Protein AF-A0A2N3KJ44-F1 (afdb_monomer_lite)

Organism: NCBI:txid2048283

Radius of gyration: 11.48 Å; chains: 1; bounding box: 21×24×34 Å

Sequence (79 aa):
MPQQTIGPHQAVTIPDAVQVNITLTAGPTATVTAQQNAHSHQYHLTQTAPANTIHTDEAGPIVVSMGAEFGNPQVLVSW

Secondary structure (DSSP, 8-state):
--EEEE-TT-EEEEEEEEEEEEEEEESS-EEEEEEEGGGTEEEEEEE-SSEEEEEEEEEEEEEEEE---TT--EEEEE-

Structure (mmCIF, N/CA/C/O backbone):
data_AF-A0A2N3KJ44-F1
#
_entry.id   AF-A0A2N3KJ44-F1
#
loop_
_atom_site.group_PDB
_atom_site.id
_atom_site.type_symbol
_atom_site.label_atom_id
_atom_site.label_alt_id
_atom_site.label_comp_id
_atom_site.label_asym_id
_atom_site.label_entity_id
_atom_site.label_seq_id
_atom_site.pdbx_PDB_ins_code
_atom_site.Cartn_x
_atom_site.Cartn_y
_atom_site.Cartn_z
_atom_site.occupancy
_atom_site.B_iso_or_equiv
_atom_site.auth_seq_id
_atom_site.auth_comp_id
_atom_site.auth_asym_id
_atom_site.auth_atom_id
_atom_site.pdbx_PDB_model_num
ATOM 1 N N . MET A 1 1 ? -0.123 -17.087 -3.893 1.00 71.50 1 MET A N 1
ATOM 2 C CA . MET A 1 1 ? -0.155 -15.631 -4.114 1.00 71.50 1 MET A CA 1
ATOM 3 C C . MET A 1 1 ? 0.861 -15.043 -3.150 1.00 71.50 1 MET A C 1
ATOM 5 O O . MET A 1 1 ? 0.720 -15.307 -1.954 1.00 71.50 1 MET A O 1
ATOM 9 N N . PRO A 1 2 ? 1.970 -14.457 -3.626 1.00 87.75 2 PRO A N 1
ATOM 10 C CA . PRO A 1 2 ? 2.896 -13.721 -2.769 1.00 87.75 2 PRO A CA 1
ATOM 11 C C . PRO A 1 2 ? 2.171 -12.641 -1.952 1.00 87.75 2 PRO A C 1
ATOM 13 O O . PRO A 1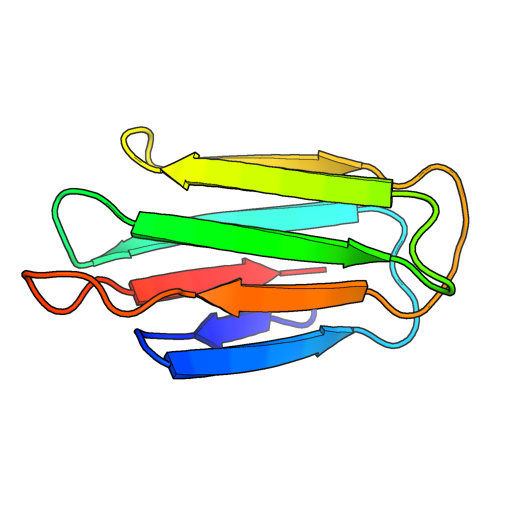 2 ? 1.200 -12.035 -2.398 1.00 87.75 2 PRO A O 1
ATOM 16 N N . GLN A 1 3 ? 2.619 -12.451 -0.712 1.00 93.00 3 GLN A N 1
ATOM 17 C CA . GLN A 1 3 ? 2.045 -11.476 0.207 1.00 93.00 3 GLN A CA 1
ATOM 18 C C . GLN A 1 3 ? 3.102 -10.959 1.181 1.00 93.00 3 GLN A C 1
ATOM 20 O O . GLN A 1 3 ? 4.028 -11.688 1.543 1.00 93.00 3 GLN A O 1
ATOM 25 N N . GLN A 1 4 ? 2.944 -9.720 1.630 1.00 94.00 4 GLN A N 1
ATOM 26 C CA . GLN A 1 4 ? 3.829 -9.072 2.584 1.00 94.00 4 GLN A CA 1
ATOM 27 C C . GLN A 1 4 ? 3.047 -8.092 3.457 1.00 94.00 4 GLN A C 1
ATOM 29 O O . GLN A 1 4 ? 2.289 -7.262 2.958 1.00 94.00 4 GLN A O 1
ATOM 34 N N . THR A 1 5 ? 3.260 -8.168 4.768 1.00 93.19 5 THR A N 1
ATOM 35 C CA . THR A 1 5 ? 2.765 -7.153 5.700 1.00 93.19 5 THR A CA 1
ATOM 36 C C . THR A 1 5 ? 3.710 -5.958 5.689 1.00 93.19 5 THR A C 1
ATOM 38 O O . THR A 1 5 ? 4.923 -6.135 5.814 1.00 93.19 5 THR A O 1
ATOM 41 N N . ILE A 1 6 ? 3.159 -4.754 5.555 1.00 92.81 6 ILE A N 1
ATOM 42 C CA . ILE A 1 6 ? 3.893 -3.497 5.711 1.00 92.81 6 ILE A CA 1
ATOM 43 C C . ILE A 1 6 ? 3.247 -2.653 6.816 1.00 92.81 6 ILE A C 1
ATOM 45 O O . ILE A 1 6 ? 2.021 -2.600 6.951 1.00 92.81 6 ILE A O 1
ATOM 49 N N . GLY A 1 7 ? 4.087 -1.999 7.610 1.00 90.75 7 GLY A N 1
ATOM 50 C CA . GLY A 1 7 ? 3.706 -1.001 8.606 1.00 90.75 7 GLY A CA 1
ATOM 51 C C . GLY A 1 7 ? 4.134 0.418 8.223 1.00 90.75 7 GLY A C 1
ATOM 52 O O . GLY A 1 7 ? 4.625 0.637 7.113 1.00 90.75 7 GLY A O 1
ATOM 53 N N . PRO A 1 8 ? 4.010 1.386 9.148 1.00 88.38 8 PRO A N 1
ATOM 54 C CA . PRO A 1 8 ? 4.389 2.769 8.901 1.00 88.38 8 PRO A CA 1
ATOM 55 C C . PRO A 1 8 ? 5.862 2.863 8.505 1.00 88.38 8 PRO A C 1
ATOM 57 O O . PRO A 1 8 ? 6.707 2.183 9.091 1.00 88.38 8 PRO A O 1
ATOM 60 N N . HIS A 1 9 ? 6.172 3.712 7.523 1.00 88.56 9 HIS A N 1
ATOM 61 C CA . HIS A 1 9 ? 7.518 3.883 6.955 1.00 88.56 9 HIS A CA 1
ATOM 62 C C . HIS A 1 9 ? 8.086 2.658 6.221 1.00 88.56 9 HIS A C 1
ATOM 64 O O . HIS A 1 9 ? 9.266 2.652 5.870 1.00 88.56 9 HIS A O 1
ATOM 70 N N . GLN A 1 10 ? 7.276 1.628 5.975 1.00 92.38 10 GLN A N 1
ATOM 71 C CA . GLN A 1 10 ? 7.683 0.468 5.193 1.00 92.38 10 GLN A CA 1
ATOM 72 C C . GLN A 1 10 ? 7.100 0.523 3.784 1.00 92.38 10 GLN A C 1
ATOM 74 O O . GLN A 1 10 ? 6.069 1.148 3.523 1.00 92.38 10 GLN A O 1
ATOM 79 N N . ALA A 1 11 ? 7.787 -0.164 2.877 1.00 91.50 11 ALA A N 1
ATOM 80 C CA . ALA A 1 11 ? 7.372 -0.324 1.499 1.00 91.50 11 ALA A CA 1
ATOM 81 C C . ALA A 1 11 ? 7.668 -1.742 1.007 1.00 91.50 11 ALA A C 1
ATOM 83 O O . ALA A 1 11 ? 8.566 -2.420 1.513 1.00 91.50 11 ALA A O 1
ATOM 84 N N . VAL A 1 12 ? 6.922 -2.164 -0.005 1.00 91.94 12 VAL A N 1
ATOM 85 C CA . VAL A 1 12 ? 7.143 -3.393 -0.759 1.00 91.94 12 VAL A CA 1
ATOM 86 C C . VAL A 1 12 ? 7.149 -3.070 -2.247 1.00 91.94 12 VAL A C 1
ATOM 88 O O . VAL A 1 12 ? 6.303 -2.320 -2.732 1.00 91.94 12 VAL A O 1
ATOM 91 N N . THR A 1 13 ? 8.114 -3.640 -2.964 1.00 91.00 13 THR A N 1
ATOM 92 C CA . THR A 1 13 ? 8.199 -3.549 -4.422 1.00 91.00 13 THR A CA 1
ATOM 93 C C . THR A 1 13 ? 7.736 -4.864 -5.021 1.00 91.00 13 THR A C 1
ATOM 95 O O . THR A 1 13 ? 8.314 -5.918 -4.759 1.00 91.00 13 THR A O 1
ATOM 98 N N . ILE A 1 14 ? 6.701 -4.787 -5.841 1.00 89.19 14 ILE A N 1
ATOM 99 C CA . ILE A 1 14 ? 6.075 -5.904 -6.532 1.00 89.19 14 ILE A CA 1
ATOM 100 C C . ILE A 1 14 ? 6.556 -5.850 -7.982 1.00 89.19 14 ILE A C 1
ATOM 102 O O . ILE A 1 14 ? 6.224 -4.881 -8.652 1.00 89.19 14 ILE A O 1
ATOM 106 N N . PRO A 1 15 ? 7.367 -6.805 -8.471 1.00 82.81 15 PRO A N 1
ATOM 107 C CA . PRO A 1 15 ? 8.046 -6.671 -9.763 1.00 82.81 15 PRO A CA 1
ATOM 108 C C . PRO A 1 15 ? 7.114 -6.806 -10.973 1.00 82.81 15 PRO A C 1
ATOM 110 O O . PRO A 1 15 ? 7.361 -6.166 -11.991 1.00 82.81 15 PRO A O 1
ATOM 113 N N . ASP A 1 16 ? 6.075 -7.631 -10.861 1.00 80.81 16 ASP A N 1
ATOM 114 C CA . ASP A 1 16 ? 5.137 -7.909 -11.944 1.00 80.81 16 ASP A CA 1
ATOM 115 C C . ASP A 1 16 ? 3.773 -8.285 -11.350 1.00 80.81 16 ASP A C 1
ATOM 117 O O . ASP A 1 16 ? 3.593 -9.386 -10.822 1.00 80.81 16 ASP A O 1
ATOM 121 N N . ALA A 1 17 ? 2.843 -7.331 -11.339 1.00 75.19 17 ALA A N 1
ATOM 122 C CA . ALA A 1 17 ? 1.462 -7.551 -10.935 1.00 75.19 17 ALA A CA 1
ATOM 123 C C . ALA A 1 17 ? 0.527 -6.609 -11.693 1.00 75.19 17 ALA A C 1
ATOM 125 O O . ALA A 1 17 ? 0.854 -5.447 -11.922 1.00 75.19 17 ALA A O 1
ATOM 126 N N . VAL A 1 18 ? -0.6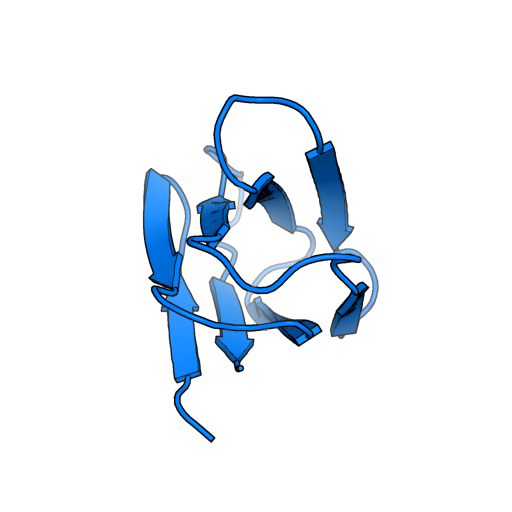52 -7.127 -12.037 1.00 76.62 18 VAL A N 1
ATOM 127 C CA . VAL A 1 18 ? -1.776 -6.362 -12.615 1.00 76.62 18 VAL A CA 1
ATOM 128 C C . VAL A 1 18 ? -2.881 -6.086 -11.589 1.00 76.62 18 VAL A C 1
ATOM 130 O O . VAL A 1 18 ? -3.824 -5.331 -11.827 1.00 76.62 18 VAL A O 1
ATOM 133 N N . GLN A 1 19 ? -2.782 -6.730 -10.425 1.00 86.19 19 GLN A N 1
ATOM 134 C CA . GLN A 1 19 ? -3.723 -6.602 -9.326 1.00 86.19 19 GLN A CA 1
ATOM 135 C C . GLN A 1 19 ? -2.970 -6.687 -8.001 1.00 86.19 19 GLN A C 1
ATOM 137 O O . GLN A 1 19 ? -2.170 -7.596 -7.792 1.00 86.19 19 GLN A O 1
ATOM 142 N N . VAL A 1 20 ? -3.263 -5.760 -7.093 1.00 88.88 20 VAL A N 1
ATOM 143 C CA . VAL A 1 20 ? -2.720 -5.745 -5.735 1.00 88.88 20 VAL A CA 1
ATOM 144 C C . VAL A 1 20 ? -3.868 -5.594 -4.751 1.00 88.88 20 VAL A C 1
ATOM 146 O O . VAL A 1 20 ? -4.603 -4.608 -4.789 1.00 88.88 20 VAL A O 1
ATOM 149 N N . ASN A 1 21 ? -4.021 -6.551 -3.842 1.00 90.38 21 ASN A N 1
ATOM 150 C CA . ASN A 1 21 ? -4.995 -6.460 -2.758 1.00 90.38 21 ASN A CA 1
ATOM 151 C C . ASN A 1 21 ? -4.288 -5.976 -1.495 1.00 90.38 21 ASN A C 1
ATOM 153 O O . ASN A 1 21 ? -3.254 -6.520 -1.106 1.00 90.38 21 ASN A O 1
ATOM 157 N N . ILE A 1 22 ? -4.858 -4.971 -0.840 1.00 89.75 22 ILE A N 1
ATOM 158 C CA . ILE A 1 22 ? -4.323 -4.366 0.376 1.00 89.75 22 ILE A CA 1
ATOM 159 C C . ILE A 1 22 ? -5.398 -4.502 1.447 1.00 89.75 22 ILE A C 1
ATOM 161 O O . ILE A 1 22 ? -6.526 -4.053 1.254 1.00 89.75 22 ILE A O 1
ATOM 165 N N . THR A 1 23 ? -5.064 -5.109 2.577 1.00 90.19 23 THR A N 1
ATOM 166 C CA . THR A 1 23 ? -6.006 -5.394 3.670 1.00 90.19 23 THR A CA 1
ATOM 167 C C . THR A 1 23 ? -5.498 -4.777 4.962 1.00 90.19 23 THR A C 1
ATOM 169 O O . THR A 1 23 ? -4.362 -5.048 5.337 1.00 90.19 23 THR A O 1
ATOM 172 N N . LEU A 1 24 ? -6.308 -3.983 5.658 1.00 88.69 24 LEU A N 1
ATOM 173 C CA . LEU A 1 24 ? -5.993 -3.468 6.988 1.00 88.69 24 LEU A CA 1
ATOM 174 C C . LEU A 1 24 ? -6.055 -4.610 8.004 1.00 88.69 24 LEU A C 1
ATOM 176 O O . LEU A 1 24 ? -7.118 -5.173 8.262 1.00 88.69 24 LEU A O 1
ATOM 180 N N . THR A 1 25 ? -4.907 -4.968 8.573 1.00 88.69 25 THR A N 1
ATOM 181 C CA . THR A 1 25 ? -4.781 -6.078 9.529 1.00 88.69 25 THR A CA 1
ATOM 182 C C . THR A 1 25 ? -4.609 -5.609 10.967 1.00 88.69 25 THR A C 1
ATOM 184 O O . THR A 1 25 ? -4.909 -6.363 11.892 1.00 88.69 25 THR A O 1
ATOM 187 N N . ALA A 1 26 ? -4.162 -4.370 11.173 1.00 85.50 26 ALA A N 1
ATOM 188 C CA . ALA A 1 26 ? -4.097 -3.741 12.484 1.00 85.50 26 ALA A CA 1
ATOM 189 C C . ALA A 1 26 ? -4.268 -2.224 12.375 1.00 85.50 26 ALA A C 1
ATOM 191 O O . ALA A 1 26 ? -3.928 -1.628 11.355 1.00 85.50 26 ALA A O 1
ATOM 192 N N . GLY A 1 27 ? -4.726 -1.610 13.465 1.00 80.19 27 GLY A N 1
ATOM 193 C CA . GLY A 1 27 ? -4.968 -0.173 13.552 1.00 80.19 27 GLY A CA 1
ATOM 194 C C . GLY A 1 27 ? -6.358 0.241 13.049 1.00 80.19 27 GLY A C 1
ATOM 195 O O . GLY A 1 27 ? -7.043 -0.542 12.393 1.00 80.19 27 GLY A O 1
ATOM 196 N N . PRO A 1 28 ? -6.808 1.457 13.400 1.00 78.81 28 PRO A N 1
ATOM 197 C CA . PRO A 1 28 ? -8.124 1.960 13.006 1.00 78.81 28 PRO A CA 1
ATOM 198 C C . PRO A 1 28 ? -8.158 2.484 11.564 1.00 78.81 28 PRO A C 1
ATOM 200 O O . PRO A 1 28 ? -9.200 2.418 10.916 1.00 78.81 28 PRO A O 1
ATOM 203 N N . THR A 1 29 ? -7.025 3.001 11.083 1.00 84.69 29 THR A N 1
ATOM 204 C CA . THR A 1 29 ? -6.877 3.624 9.768 1.00 84.69 29 THR A CA 1
ATOM 205 C C . THR A 1 29 ? -5.458 3.390 9.259 1.00 84.69 29 THR A C 1
ATOM 207 O O . THR A 1 29 ? -4.530 3.372 10.066 1.00 84.69 29 THR A O 1
ATOM 210 N N . ALA A 1 30 ? -5.287 3.223 7.947 1.00 85.25 30 ALA A N 1
ATOM 211 C CA . ALA A 1 30 ? -3.973 3.275 7.305 1.00 85.25 30 ALA A CA 1
ATOM 212 C C . ALA A 1 30 ? -4.021 4.071 5.999 1.00 85.25 30 ALA A C 1
ATOM 214 O O . ALA A 1 30 ? -4.875 3.809 5.151 1.00 85.25 30 ALA A O 1
ATOM 215 N N . THR A 1 31 ? -3.066 4.974 5.784 1.00 88.12 31 THR A N 1
ATOM 216 C CA . THR A 1 31 ? -2.841 5.602 4.476 1.00 88.12 31 THR A CA 1
ATOM 217 C C . THR A 1 31 ? -1.746 4.867 3.718 1.00 88.12 31 THR A C 1
ATOM 219 O O . THR A 1 31 ? -0.589 4.806 4.144 1.00 88.12 31 THR A O 1
ATOM 222 N N . VAL A 1 32 ? -2.115 4.322 2.563 1.00 88.88 32 VAL A N 1
ATOM 223 C CA . VAL A 1 32 ? -1.232 3.552 1.690 1.00 88.88 32 VAL A CA 1
ATOM 224 C C . VAL A 1 32 ? -1.128 4.250 0.342 1.00 88.88 32 VAL A C 1
ATOM 226 O O . VAL A 1 32 ? -2.130 4.657 -0.242 1.00 88.88 32 VAL A O 1
ATOM 229 N N . THR A 1 33 ? 0.095 4.379 -0.159 1.00 89.31 33 THR A N 1
ATOM 230 C CA . THR A 1 33 ? 0.381 4.838 -1.516 1.00 89.31 33 THR A CA 1
ATOM 231 C C . THR A 1 33 ? 0.845 3.650 -2.339 1.00 89.31 33 THR A C 1
ATOM 233 O O . THR A 1 33 ? 1.785 2.969 -1.944 1.00 89.31 33 THR A O 1
ATOM 236 N N . ALA A 1 34 ? 0.220 3.408 -3.486 1.00 88.06 34 ALA A N 1
ATOM 237 C CA . ALA A 1 34 ? 0.749 2.494 -4.490 1.00 88.06 34 ALA A CA 1
ATOM 238 C C . ALA A 1 34 ? 1.146 3.288 -5.731 1.00 88.06 34 ALA A C 1
ATOM 240 O O . ALA A 1 34 ? 0.351 4.070 -6.250 1.00 88.06 34 ALA A O 1
ATOM 241 N N . GLN A 1 35 ? 2.373 3.101 -6.198 1.00 86.69 35 GLN A N 1
ATOM 242 C CA . GLN A 1 35 ? 2.907 3.788 -7.363 1.00 86.69 35 GLN A CA 1
ATOM 243 C C . GLN A 1 35 ? 3.381 2.760 -8.380 1.00 86.69 35 GLN A C 1
ATOM 245 O O . GLN A 1 35 ? 4.262 1.952 -8.087 1.00 86.69 35 GLN A O 1
ATOM 250 N N . GLN A 1 36 ? 2.807 2.817 -9.574 1.00 84.81 36 GLN A N 1
ATOM 251 C CA . GLN A 1 36 ? 3.270 2.047 -10.717 1.00 84.81 36 GLN A CA 1
ATOM 252 C C . GLN A 1 36 ? 4.283 2.871 -11.526 1.00 84.81 36 GLN A C 1
ATOM 254 O O . GLN A 1 36 ? 4.221 4.100 -11.513 1.00 84.81 36 GLN A O 1
ATOM 259 N N . ASN A 1 37 ? 5.236 2.181 -12.165 1.00 73.81 37 ASN A N 1
ATOM 260 C CA . ASN A 1 37 ? 6.286 2.666 -13.078 1.00 73.81 37 ASN A CA 1
ATOM 261 C C . ASN A 1 37 ? 6.172 4.126 -13.597 1.00 73.81 37 ASN A C 1
ATOM 263 O O . ASN A 1 37 ? 5.112 4.593 -14.004 1.00 73.81 37 ASN A O 1
ATOM 267 N N . ALA A 1 38 ? 7.308 4.832 -13.646 1.00 62.38 38 ALA A N 1
ATOM 268 C CA . ALA A 1 38 ? 7.480 6.153 -14.271 1.00 62.38 38 ALA A CA 1
ATOM 269 C C . ALA A 1 38 ? 6.447 7.241 -13.894 1.00 62.38 38 ALA A C 1
ATOM 271 O O . ALA A 1 38 ? 6.312 8.228 -14.611 1.00 62.38 38 ALA A O 1
ATOM 272 N N . HIS A 1 39 ? 5.801 7.117 -12.728 1.00 61.28 39 HIS A N 1
ATOM 273 C CA . HIS A 1 39 ? 4.884 8.112 -12.155 1.00 61.28 39 HIS A CA 1
ATOM 274 C C . HIS A 1 39 ? 3.551 8.291 -12.906 1.00 61.28 39 HIS A C 1
ATOM 276 O O . HIS A 1 39 ? 2.816 9.223 -12.585 1.00 61.28 39 HIS A O 1
ATOM 282 N N . SER A 1 40 ? 3.201 7.419 -13.858 1.00 65.00 40 SER A N 1
ATOM 283 C CA . SER A 1 40 ? 1.940 7.565 -14.605 1.00 65.00 40 SER A CA 1
ATOM 284 C C . SER A 1 40 ? 0.711 7.333 -13.722 1.00 65.00 40 SER A C 1
ATOM 286 O O . SER A 1 40 ? -0.283 8.046 -13.853 1.00 65.00 40 SER A O 1
ATOM 288 N N . HIS A 1 41 ? 0.796 6.388 -12.778 1.00 72.44 41 HIS A N 1
ATOM 289 C CA . HIS A 1 41 ? -0.322 6.031 -11.907 1.00 72.44 41 HIS A CA 1
ATOM 290 C C . HIS A 1 41 ? 0.102 5.952 -10.442 1.00 72.44 41 HIS A C 1
ATOM 292 O O . HIS A 1 41 ? 0.947 5.145 -10.044 1.00 72.44 41 HIS A O 1
ATOM 298 N N . GLN A 1 42 ? -0.515 6.812 -9.633 1.00 80.62 42 GLN A N 1
ATOM 299 C CA . GLN A 1 42 ? -0.368 6.836 -8.187 1.00 80.62 42 GLN A CA 1
ATOM 300 C C . GLN A 1 42 ? -1.748 6.698 -7.545 1.00 80.62 42 GLN A C 1
ATOM 302 O O . GLN A 1 42 ? -2.653 7.488 -7.809 1.00 80.62 42 GLN A O 1
ATOM 307 N N . TYR A 1 43 ? -1.893 5.704 -6.678 1.00 80.50 43 TYR A N 1
ATOM 308 C CA . TYR A 1 43 ? -3.120 5.408 -5.954 1.00 80.50 43 TYR A CA 1
ATOM 309 C C . TYR A 1 43 ? -2.919 5.758 -4.489 1.00 80.50 43 TYR A C 1
ATOM 311 O O . TYR A 1 43 ? -1.978 5.283 -3.853 1.00 80.50 43 TYR A O 1
ATOM 319 N N . HIS A 1 44 ? -3.795 6.605 -3.960 1.00 83.62 44 HIS A N 1
ATOM 320 C CA . HIS A 1 44 ? -3.827 6.958 -2.544 1.00 83.62 44 HIS A CA 1
ATOM 321 C C . HIS A 1 44 ? -5.036 6.274 -1.931 1.00 83.62 44 HIS A C 1
ATOM 323 O O . HIS A 1 44 ? -6.172 6.541 -2.319 1.00 83.62 44 HIS A O 1
ATOM 329 N N . LEU A 1 45 ? -4.788 5.369 -0.995 1.00 79.94 45 LEU A N 1
ATOM 330 C CA . LEU A 1 45 ? -5.825 4.631 -0.297 1.00 79.94 45 LEU A CA 1
ATOM 331 C C . LEU A 1 45 ? -5.824 5.032 1.169 1.00 79.94 45 LEU A C 1
ATOM 333 O O . LEU A 1 45 ? -4.834 4.830 1.866 1.00 79.94 45 LEU A O 1
ATOM 337 N N . THR A 1 46 ? -6.961 5.523 1.650 1.00 80.75 46 THR A N 1
ATOM 338 C CA . THR A 1 46 ? -7.241 5.607 3.083 1.00 80.75 46 THR A CA 1
ATOM 339 C C . THR A 1 46 ? -8.055 4.378 3.470 1.00 80.75 46 THR A C 1
ATOM 341 O O . THR A 1 46 ? -9.241 4.271 3.161 1.00 80.75 46 THR A O 1
ATOM 344 N N . GLN A 1 47 ? -7.409 3.411 4.111 1.00 74.31 47 GLN A N 1
ATOM 345 C CA . GLN A 1 47 ? -8.061 2.212 4.622 1.00 74.31 47 GLN A CA 1
ATOM 346 C C . GLN A 1 47 ? -8.764 2.521 5.936 1.00 74.31 47 GLN A C 1
ATOM 348 O O . GLN A 1 47 ? -8.130 2.551 6.982 1.00 74.31 47 GLN A O 1
ATOM 353 N N . THR A 1 48 ? -10.073 2.732 5.875 1.00 71.88 48 THR A N 1
ATOM 354 C CA . THR A 1 48 ? -11.003 2.565 7.009 1.00 71.88 48 THR A CA 1
ATOM 355 C C . THR A 1 48 ? -11.868 1.310 6.845 1.00 71.88 48 THR A C 1
ATOM 357 O O . THR A 1 48 ? -12.428 0.798 7.810 1.00 71.88 48 THR A O 1
ATOM 360 N N . ALA A 1 49 ? -11.960 0.802 5.612 1.00 63.97 49 ALA A N 1
ATOM 361 C CA . ALA A 1 49 ? -12.533 -0.490 5.267 1.00 63.97 49 ALA A CA 1
ATOM 362 C C . ALA A 1 49 ? -11.447 -1.582 5.323 1.00 63.97 49 ALA A C 1
ATOM 364 O O . ALA A 1 49 ? -10.287 -1.287 5.036 1.00 63.97 49 ALA A O 1
ATOM 365 N N . PRO A 1 50 ? -11.803 -2.838 5.652 1.00 74.94 50 PRO A N 1
ATOM 366 C CA . PRO A 1 50 ? -10.826 -3.892 5.918 1.00 74.94 50 PRO A CA 1
ATOM 367 C C . PRO A 1 50 ? -10.006 -4.303 4.693 1.00 74.94 50 PRO A C 1
ATOM 369 O O . PRO A 1 50 ? -8.918 -4.832 4.870 1.00 74.94 50 PRO A O 1
ATOM 372 N N . ALA A 1 51 ? -10.491 -4.083 3.468 1.00 82.00 51 ALA A N 1
ATOM 373 C CA . ALA A 1 51 ? -9.767 -4.448 2.257 1.00 82.00 51 ALA A CA 1
ATOM 374 C C . ALA A 1 51 ? -10.067 -3.499 1.093 1.00 82.00 51 ALA A C 1
ATOM 376 O O . ALA A 1 51 ? -11.192 -3.030 0.933 1.00 82.00 51 ALA A O 1
ATOM 377 N N . ASN A 1 52 ? -9.057 -3.272 0.257 1.00 85.69 52 ASN A N 1
ATOM 378 C CA . ASN A 1 52 ? -9.131 -2.553 -1.010 1.00 85.69 52 ASN A CA 1
ATOM 379 C C . ASN A 1 52 ? -8.332 -3.307 -2.077 1.00 85.69 52 ASN A C 1
ATOM 381 O O . ASN A 1 52 ? -7.323 -3.943 -1.773 1.00 85.69 52 AS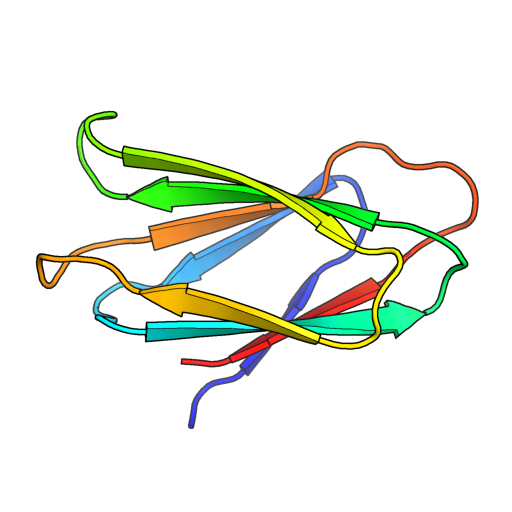N A O 1
ATOM 385 N N . THR A 1 53 ? -8.768 -3.214 -3.331 1.00 85.81 53 THR A N 1
ATOM 386 C CA . THR A 1 53 ? -8.067 -3.809 -4.478 1.00 85.81 53 THR A CA 1
ATOM 387 C C . THR A 1 53 ? -7.657 -2.710 -5.441 1.00 85.81 53 THR A C 1
ATOM 389 O O . THR A 1 53 ? -8.473 -1.869 -5.811 1.00 85.81 53 THR A O 1
ATOM 392 N N . ILE A 1 54 ? -6.389 -2.719 -5.833 1.00 84.44 54 ILE A N 1
ATOM 393 C CA . ILE A 1 54 ? -5.843 -1.871 -6.884 1.00 84.44 54 ILE A CA 1
ATOM 394 C C . ILE A 1 54 ? -5.708 -2.727 -8.132 1.00 84.44 54 ILE A C 1
ATOM 396 O O . ILE A 1 54 ? -5.117 -3.806 -8.086 1.00 84.44 54 ILE A O 1
ATOM 400 N N . HIS A 1 55 ? -6.235 -2.221 -9.239 1.00 81.31 55 HIS A N 1
ATOM 401 C CA . HIS A 1 55 ? -5.994 -2.766 -10.565 1.00 81.31 55 HIS A CA 1
ATOM 402 C C . HIS A 1 55 ? -5.081 -1.812 -11.317 1.00 81.31 55 HIS A C 1
ATOM 404 O O . HIS A 1 55 ? -5.339 -0.605 -11.339 1.00 81.31 55 HIS A O 1
ATOM 410 N N . THR A 1 56 ? -4.039 -2.364 -11.921 1.00 75.25 56 THR A N 1
ATOM 411 C CA . THR A 1 56 ? -3.187 -1.640 -12.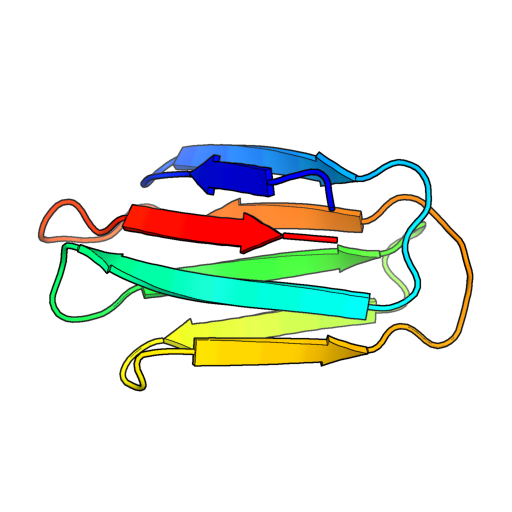853 1.00 75.25 56 THR A CA 1
ATOM 412 C C . THR A 1 56 ? -3.495 -2.083 -14.276 1.00 75.25 56 THR A C 1
ATOM 414 O O . THR A 1 56 ? -3.920 -3.213 -14.520 1.00 75.25 56 THR A O 1
ATOM 417 N N . ASP A 1 57 ? -3.356 -1.158 -15.215 1.00 72.00 57 ASP A N 1
ATOM 418 C CA . ASP A 1 57 ? -3.631 -1.365 -16.638 1.00 72.00 57 ASP A CA 1
ATOM 419 C C . ASP A 1 57 ? -2.485 -2.082 -17.364 1.00 72.00 57 ASP A C 1
ATOM 421 O O . ASP A 1 57 ? -2.726 -2.808 -18.329 1.00 72.00 57 ASP A O 1
ATOM 425 N N . GLU A 1 58 ? -1.258 -1.934 -16.867 1.00 72.62 58 GLU A N 1
ATOM 426 C CA . GLU A 1 58 ? -0.068 -2.589 -17.404 1.00 72.62 58 GLU A CA 1
ATOM 427 C C . GLU A 1 58 ? 0.615 -3.515 -16.386 1.00 72.62 58 GLU A C 1
ATOM 429 O O . GLU A 1 58 ? 0.477 -3.370 -15.168 1.00 72.62 58 GLU A O 1
ATOM 434 N N . ALA A 1 59 ? 1.380 -4.480 -16.901 1.00 68.50 59 ALA A N 1
ATOM 435 C CA . ALA A 1 59 ? 2.317 -5.280 -16.122 1.00 68.50 59 ALA A CA 1
ATOM 436 C C . ALA A 1 59 ? 3.592 -4.459 -15.876 1.00 68.50 59 ALA A C 1
ATOM 438 O O . ALA A 1 59 ? 4.211 -3.951 -16.813 1.00 68.50 59 ALA A O 1
ATOM 439 N N . GLY A 1 60 ? 3.989 -4.299 -14.616 1.00 76.25 60 GLY A N 1
ATOM 440 C CA . GLY A 1 60 ? 5.189 -3.549 -14.262 1.00 76.25 60 GLY A CA 1
ATOM 441 C C . GLY A 1 60 ? 5.375 -3.410 -12.756 1.00 76.25 60 GLY A C 1
ATOM 442 O O . GLY A 1 60 ? 4.497 -3.812 -11.988 1.00 76.25 60 GLY A O 1
ATOM 443 N N . PRO A 1 61 ? 6.506 -2.832 -12.314 1.00 83.38 61 PRO A N 1
ATOM 444 C CA . PRO A 1 61 ? 6.792 -2.731 -10.900 1.00 83.38 61 PRO A CA 1
ATOM 445 C C . PRO A 1 61 ? 5.812 -1.784 -10.200 1.00 83.38 61 PRO A C 1
ATOM 447 O O . PRO A 1 61 ? 5.640 -0.634 -10.619 1.00 83.38 61 PRO A O 1
ATOM 450 N N . ILE A 1 62 ? 5.211 -2.261 -9.110 1.00 88.19 62 ILE A N 1
ATOM 451 C CA . ILE A 1 62 ? 4.349 -1.485 -8.215 1.00 88.19 62 ILE A CA 1
ATOM 452 C C . ILE A 1 62 ? 5.053 -1.356 -6.870 1.00 88.19 62 ILE A C 1
ATOM 454 O O . ILE A 1 62 ? 5.390 -2.350 -6.229 1.00 88.19 62 ILE A O 1
ATOM 458 N N . VAL A 1 63 ? 5.260 -0.126 -6.416 1.00 89.19 63 VAL A N 1
ATOM 459 C CA . VAL A 1 63 ? 5.759 0.154 -5.069 1.00 89.19 63 VAL A CA 1
ATOM 460 C C . VAL A 1 63 ? 4.573 0.507 -4.189 1.00 89.19 63 VAL A C 1
ATOM 462 O O . VAL A 1 63 ? 3.914 1.514 -4.427 1.00 89.19 63 VAL A O 1
ATOM 465 N N . VAL A 1 64 ? 4.307 -0.306 -3.170 1.00 89.88 64 VAL A N 1
ATOM 466 C CA . VAL A 1 64 ? 3.282 -0.035 -2.157 1.00 89.88 64 VAL A CA 1
ATOM 467 C C . VAL A 1 64 ? 3.976 0.398 -0.877 1.00 89.88 64 VAL A C 1
ATOM 469 O O . VAL A 1 64 ? 4.805 -0.337 -0.349 1.00 89.88 64 VAL A O 1
ATOM 472 N N . SER A 1 65 ? 3.653 1.579 -0.367 1.00 90.44 65 SER A N 1
ATOM 473 C CA . SER A 1 65 ? 4.242 2.143 0.845 1.00 90.44 65 SER A CA 1
ATOM 474 C C . SER A 1 65 ? 3.175 2.684 1.785 1.00 90.44 65 SER A C 1
ATOM 476 O O . SER A 1 65 ? 2.108 3.123 1.358 1.00 90.44 65 SER A O 1
ATOM 478 N N . MET A 1 66 ? 3.464 2.653 3.083 1.00 89.00 66 MET A N 1
ATOM 479 C CA . MET A 1 66 ? 2.603 3.243 4.104 1.00 89.00 66 MET A CA 1
ATOM 480 C C . MET A 1 66 ? 3.275 4.470 4.716 1.00 89.00 66 MET A C 1
ATOM 482 O O . MET A 1 66 ? 4.450 4.436 5.098 1.00 89.00 66 MET A O 1
ATOM 486 N N . GLY A 1 67 ? 2.507 5.554 4.822 1.00 82.81 67 GLY A N 1
ATOM 487 C CA . GLY A 1 67 ? 2.944 6.773 5.493 1.00 82.81 67 GLY A CA 1
ATOM 488 C C . GLY A 1 67 ? 3.159 6.583 6.998 1.00 82.81 67 GLY A C 1
ATOM 489 O O . GLY A 1 67 ? 2.814 5.556 7.581 1.00 82.81 67 GLY A O 1
ATOM 490 N N . ALA A 1 68 ? 3.742 7.596 7.638 1.00 75.88 68 ALA A N 1
ATOM 491 C CA . ALA A 1 68 ? 3.798 7.670 9.093 1.00 75.88 68 ALA A CA 1
ATOM 492 C C . ALA A 1 68 ? 2.377 7.869 9.638 1.00 75.88 68 ALA A C 1
ATOM 494 O O . ALA A 1 68 ? 1.772 8.913 9.403 1.00 75.88 68 ALA A O 1
ATOM 495 N N . GLU A 1 69 ? 1.847 6.886 10.358 1.00 72.50 69 GLU A N 1
ATOM 496 C CA . GLU A 1 69 ? 0.476 6.910 10.873 1.00 72.50 69 GLU A CA 1
ATOM 497 C C . GLU A 1 69 ? 0.476 6.738 12.398 1.00 72.50 69 GLU A C 1
ATOM 499 O O . GLU A 1 69 ? 1.256 5.964 12.960 1.00 72.50 69 GLU A O 1
ATOM 504 N N . PHE A 1 70 ? -0.426 7.444 13.084 1.00 69.88 70 PHE A N 1
ATOM 505 C CA . PHE A 1 70 ? -0.681 7.217 14.506 1.00 69.88 70 PHE A CA 1
ATOM 506 C C . PHE A 1 70 ? -1.379 5.861 14.709 1.00 69.88 70 PHE A C 1
ATOM 508 O O . PHE A 1 70 ? -2.281 5.503 13.961 1.00 69.88 70 PHE A O 1
ATOM 515 N N . GLY A 1 71 ? -1.010 5.122 15.760 1.00 70.88 71 GLY A N 1
ATOM 516 C CA . GLY A 1 71 ? -1.720 3.892 16.145 1.00 70.88 71 GLY A CA 1
ATOM 517 C C . GLY A 1 71 ? -1.174 2.587 15.557 1.00 70.88 71 GLY A C 1
ATOM 518 O O . GLY A 1 71 ? -1.860 1.573 15.638 1.00 70.88 71 GLY A O 1
ATOM 519 N N . ASN A 1 72 ? 0.056 2.595 15.029 1.00 83.94 72 ASN A N 1
ATOM 520 C CA . ASN A 1 72 ? 0.768 1.411 14.524 1.00 83.94 72 ASN A CA 1
ATOM 521 C C . ASN A 1 72 ? -0.065 0.541 13.560 1.00 83.94 72 ASN A C 1
ATOM 523 O O . ASN A 1 72 ? -0.187 -0.668 13.792 1.00 83.94 72 ASN A O 1
ATOM 527 N N . PRO A 1 73 ? -0.658 1.115 12.497 1.00 88.81 73 PRO A N 1
ATOM 528 C CA . PRO A 1 73 ? -1.414 0.309 11.558 1.00 88.81 73 PRO A CA 1
ATOM 529 C C . PRO A 1 73 ? -0.536 -0.719 10.849 1.00 88.81 73 PRO A C 1
ATOM 531 O O . PRO A 1 73 ? 0.678 -0.561 10.729 1.00 88.81 73 PRO A O 1
ATOM 534 N N . GLN A 1 74 ? -1.154 -1.791 10.376 1.00 89.19 74 GLN A N 1
ATOM 535 C CA . GLN A 1 74 ? -0.509 -2.799 9.541 1.00 89.19 74 GLN A CA 1
ATOM 536 C C . GLN A 1 74 ? -1.434 -3.099 8.373 1.00 89.19 74 GLN A C 1
ATOM 538 O O . GLN A 1 74 ? -2.644 -3.237 8.564 1.00 89.19 74 GLN A O 1
ATOM 543 N N . VAL A 1 75 ? -0.868 -3.221 7.175 1.00 90.06 75 VAL A N 1
ATOM 544 C CA . VAL A 1 75 ? -1.610 -3.704 6.011 1.00 90.06 75 VAL A CA 1
ATOM 545 C C . VAL A 1 75 ? -0.924 -4.919 5.413 1.00 90.06 75 VAL A C 1
ATOM 547 O O . VAL A 1 75 ? 0.299 -4.970 5.301 1.00 90.06 75 VAL A O 1
ATOM 550 N N . LEU A 1 76 ? -1.722 -5.903 5.022 1.00 92.00 76 LEU A N 1
ATOM 551 C CA . LEU A 1 76 ? -1.291 -7.045 4.234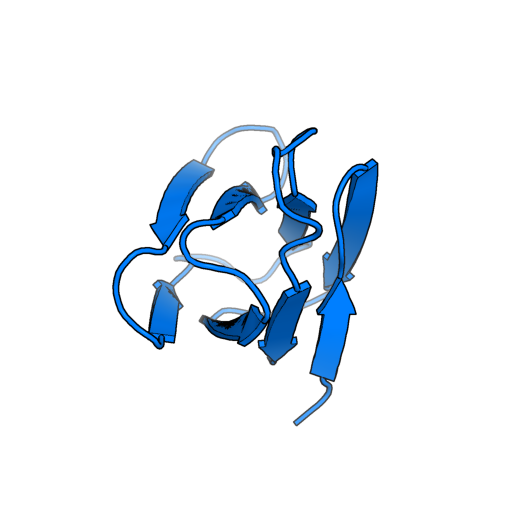 1.00 92.00 76 LEU A CA 1
ATOM 552 C C . LEU A 1 76 ? -1.450 -6.704 2.755 1.00 92.00 76 LEU A C 1
ATOM 554 O O . LEU A 1 76 ? -2.561 -6.444 2.297 1.00 92.00 76 LEU A O 1
ATOM 558 N N . VAL A 1 77 ? -0.346 -6.722 2.021 1.00 91.94 77 VAL A N 1
ATOM 559 C CA . VAL A 1 77 ? -0.302 -6.532 0.571 1.00 91.94 77 VAL A CA 1
ATOM 560 C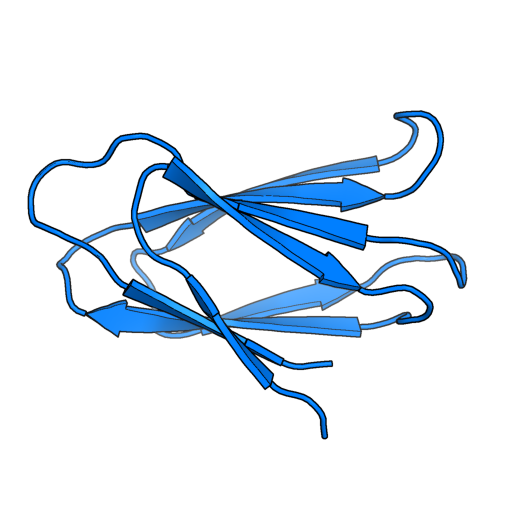 C . VAL A 1 77 ? -0.165 -7.906 -0.080 1.00 91.94 77 VAL A C 1
ATOM 562 O O . VAL A 1 77 ? 0.687 -8.681 0.341 1.00 91.94 77 VAL A O 1
ATOM 565 N N . SER A 1 78 ? -0.981 -8.229 -1.082 1.00 91.94 78 SER A N 1
ATOM 566 C CA . SER A 1 78 ? -0.929 -9.504 -1.818 1.00 91.94 78 SER A CA 1
ATOM 567 C C . SER A 1 78 ? -1.123 -9.297 -3.318 1.00 91.94 78 SER A C 1
ATOM 569 O O . SER A 1 78 ? -1.870 -8.401 -3.714 1.00 91.94 78 SER A O 1
ATOM 571 N N . TRP A 1 79 ? -0.437 -10.103 -4.130 1.00 89.88 79 TRP A N 1
ATOM 572 C CA . TRP A 1 79 ? -0.418 -10.035 -5.596 1.00 89.88 79 TRP A CA 1
ATOM 573 C C . TRP A 1 79 ? -0.199 -11.417 -6.228 1.00 89.88 79 TRP A C 1
ATOM 575 O O . TRP A 1 79 ? 0.128 -12.382 -5.490 1.00 89.88 79 TRP A O 1
#

pLDDT: mean 83.08, std 8.21, range [61.28, 94.0]

Foldseek 3Di:
DDKDKDWAPDKDKDFWDQKKKKFWPFDQWWWKWKAWPPRPDIDTDIPNDGMDMDGHPDTGIIMIHTHHDPGTIMMMMDD